Protein AF-A0A6M3KVK0-F1 (afdb_monomer_lite)

Organism: NCBI:txid1070528

Secondary structure (DSSP, 8-state):
-PPP-----TT---S--S--HHHHHHHHHHHTT--HHHHHHHHT--HHHHHHHHT-HHHHHHHHHHHHHHHHHHHHHHHHHHHHHHHHHHHHHHHHHS-GGGHHHHHHHHHHHHHHHHHTT-S--------------GGGGGS-HHHHHHHHHHHHGGGS---

Foldseek 3Di:
DDDPPPDPDPVPPDQPPDQDPVLLVVLVCVLVPHDLVVSCVVPVHDSVSSVSSVPHPNSVVSNVVVNVVVVVVVVVVLVVLVVLLVVLVVLVVVLVPDDPPCVPVSVVSNVVSVVSCVVNVVDDPDDPPPPPPPPPDPCVVVDDPVRVVVVVVVVVPPPPPDD

pLDDT: mean 78.44, std 15.81, range [36.03, 94.38]

Sequence (163 aa):
MGRPMEYKTLEHLGKLVQVRPWHRAMARMVATGARPMEIAGAFDYSNSQVTKILESPLFQAEVARIEAQADAEAVSIRSDLQQMSHRAIEILDETLDIPVSDWEDRNKKINAAFGILDRAGYSKKEQPQEHKHLHLHAEVKSMSDEELLKDVLELTNVEVENS

Structure (mmCIF, N/CA/C/O backbone):
data_AF-A0A6M3KVK0-F1
#
_entry.id   AF-A0A6M3KVK0-F1
#
loop_
_atom_site.group_PDB
_atom_site.id
_atom_site.type_symbol
_atom_site.label_atom_id
_atom_site.label_alt_id
_atom_site.label_comp_id
_atom_site.label_asym_id
_atom_site.label_entity_id
_atom_site.label_seq_id
_atom_site.pdbx_PDB_ins_code
_atom_site.Cartn_x
_atom_site.Cartn_y
_atom_site.Cartn_z
_atom_site.occupancy
_atom_site.B_iso_or_equiv
_atom_site.auth_seq_id
_atom_site.auth_comp_id
_atom_site.auth_asym_id
_atom_site.auth_atom_id
_atom_site.pdbx_PDB_model_num
ATOM 1 N N . MET A 1 1 ? -29.024 26.244 7.079 1.00 36.03 1 MET A N 1
ATOM 2 C CA . MET A 1 1 ? -29.969 25.617 8.030 1.00 36.03 1 MET A CA 1
ATOM 3 C C . MET A 1 1 ? -29.636 24.127 8.137 1.00 36.03 1 MET A C 1
ATOM 5 O O . MET A 1 1 ? -30.243 23.318 7.447 1.00 36.03 1 MET A O 1
ATOM 9 N N . GLY A 1 2 ? -28.602 23.768 8.905 1.00 45.09 2 GLY A N 1
ATOM 10 C CA . GLY A 1 2 ? -28.261 22.365 9.177 1.00 45.09 2 GLY A CA 1
ATOM 11 C C . GLY A 1 2 ? -29.151 21.837 10.298 1.00 45.09 2 GLY A C 1
ATOM 12 O O . GLY A 1 2 ? -29.364 22.546 11.278 1.00 45.09 2 GLY A O 1
ATOM 13 N N . ARG A 1 3 ? -29.720 20.637 10.143 1.00 47.22 3 ARG A N 1
ATOM 14 C CA . ARG A 1 3 ? -30.518 20.017 11.209 1.00 47.22 3 ARG A CA 1
ATOM 15 C C . ARG A 1 3 ? -29.606 19.737 12.411 1.00 47.22 3 ARG A C 1
ATOM 17 O O . ARG A 1 3 ? -28.596 19.058 12.214 1.00 47.22 3 ARG A O 1
ATOM 24 N N . PRO A 1 4 ? -29.936 20.205 13.626 1.00 43.88 4 PRO A N 1
ATOM 25 C CA . PRO A 1 4 ? -29.239 19.754 14.818 1.00 43.88 4 PRO A CA 1
ATOM 26 C C . PRO A 1 4 ? -29.516 18.255 14.977 1.00 43.88 4 PRO A C 1
ATOM 28 O O . PRO A 1 4 ? -30.669 17.825 15.010 1.00 43.88 4 PRO A O 1
ATOM 31 N N . MET A 1 5 ? -28.453 17.448 14.986 1.00 50.75 5 MET A N 1
ATOM 32 C CA . MET A 1 5 ? -28.524 16.022 15.309 1.00 50.75 5 MET A CA 1
ATOM 33 C C . MET A 1 5 ? -28.833 15.874 16.800 1.00 50.75 5 MET A C 1
ATOM 35 O O . MET A 1 5 ? -27.944 15.680 17.626 1.00 50.75 5 MET A O 1
ATOM 39 N N . GLU A 1 6 ? -30.111 15.995 17.143 1.00 50.03 6 GLU A N 1
ATOM 40 C CA . GLU A 1 6 ? -30.643 15.502 18.407 1.00 50.03 6 GLU A CA 1
ATOM 41 C C . GLU A 1 6 ? -30.446 13.969 18.459 1.00 50.03 6 GLU A C 1
ATOM 43 O O . GLU A 1 6 ? -30.401 13.305 17.423 1.00 50.03 6 GLU A O 1
ATOM 48 N N . TYR A 1 7 ? -30.278 13.414 19.666 1.00 44.97 7 TYR A N 1
ATOM 49 C CA . TYR A 1 7 ? -30.103 11.982 20.001 1.00 44.97 7 TYR A CA 1
ATOM 50 C C . TYR A 1 7 ? -28.678 11.372 20.066 1.00 44.97 7 TYR A C 1
ATOM 52 O O . TYR A 1 7 ? -28.545 10.151 19.991 1.00 44.97 7 TYR A O 1
ATOM 60 N N . LYS A 1 8 ? -27.597 12.135 20.306 1.00 50.31 8 LYS A N 1
ATOM 61 C CA . LYS A 1 8 ? -26.291 11.551 20.729 1.00 50.31 8 LYS A CA 1
ATOM 62 C C . LYS A 1 8 ? -26.161 11.422 22.262 1.00 50.31 8 LYS A C 1
ATOM 64 O O . LYS A 1 8 ? -25.152 11.808 22.844 1.00 50.31 8 LYS A O 1
ATOM 69 N N . THR A 1 9 ? -27.157 10.873 22.948 1.00 49.94 9 THR A N 1
ATOM 70 C CA . THR A 1 9 ? -27.039 10.503 24.372 1.00 49.94 9 THR A CA 1
ATOM 71 C C . THR A 1 9 ? -26.366 9.126 24.508 1.00 49.94 9 THR A C 1
ATOM 73 O O . THR A 1 9 ? -26.673 8.186 23.776 1.00 49.94 9 THR A O 1
ATOM 76 N N . LEU A 1 10 ? -25.411 8.998 25.436 1.00 51.47 10 LEU A N 1
ATOM 77 C CA . LEU A 1 10 ? -24.458 7.876 25.578 1.00 51.47 10 LEU A CA 1
ATOM 78 C C . LEU A 1 10 ? -25.071 6.490 25.876 1.00 51.47 10 LEU A C 1
ATOM 80 O O . LEU A 1 10 ? -24.365 5.488 25.746 1.00 51.47 10 LEU A O 1
ATOM 84 N N . GLU A 1 11 ? -26.349 6.430 26.247 1.00 48.91 11 GLU A N 1
ATOM 85 C CA . GLU A 1 11 ? -27.060 5.204 26.651 1.00 48.91 11 GLU A CA 1
ATOM 86 C C . GLU A 1 11 ? -27.677 4.421 25.473 1.00 48.91 11 GLU A C 1
ATOM 88 O O . GLU A 1 11 ? -28.049 3.263 25.622 1.00 48.91 11 GLU A O 1
ATOM 93 N N . HIS A 1 12 ? -27.722 5.015 24.275 1.00 52.72 12 HIS A N 1
ATOM 94 C CA . HIS A 1 12 ? -28.419 4.476 23.091 1.00 52.72 12 HIS A CA 1
ATOM 95 C C . HIS A 1 12 ? -27.474 3.799 22.095 1.00 52.72 12 HIS A C 1
ATOM 97 O O . HIS A 1 12 ? -27.915 3.198 21.114 1.00 52.72 12 HIS A O 1
ATOM 103 N N . LEU A 1 13 ? -26.162 3.896 22.323 1.00 56.75 13 LEU A N 1
ATOM 104 C CA . LEU A 1 13 ? -25.158 3.158 21.563 1.00 56.75 13 LEU A CA 1
ATOM 105 C C . LEU A 1 13 ? -25.136 1.713 22.076 1.00 56.75 13 LEU A C 1
ATOM 107 O O . LEU A 1 13 ? -24.195 1.279 22.735 1.00 56.75 13 LEU A O 1
ATOM 111 N N . GLY A 1 14 ? -26.220 0.982 21.808 1.00 57.50 14 GLY A N 1
ATOM 112 C CA . GLY A 1 14 ? -26.228 -0.472 21.900 1.00 57.50 14 GLY A CA 1
ATOM 113 C C . GLY A 1 14 ? -25.180 -1.079 20.961 1.00 57.50 14 GLY A C 1
ATOM 114 O O . GLY A 1 14 ? -24.554 -0.376 20.163 1.00 57.50 14 GLY A O 1
ATOM 115 N N . LYS A 1 15 ? -24.993 -2.403 21.036 1.00 63.66 15 LYS A N 1
ATOM 116 C CA . LYS A 1 15 ? -24.127 -3.130 20.091 1.00 63.66 15 LYS A CA 1
ATOM 117 C C . LYS A 1 15 ? -24.453 -2.695 18.658 1.00 63.66 15 LYS A C 1
ATOM 119 O O . LYS A 1 15 ? -25.625 -2.674 18.285 1.00 63.66 15 LYS A O 1
ATOM 124 N N . LEU A 1 16 ? -23.436 -2.338 17.867 1.00 64.44 16 LEU A N 1
ATOM 125 C CA . LEU A 1 16 ? -23.654 -1.950 16.472 1.00 64.44 16 LEU A CA 1
ATOM 126 C C . LEU A 1 16 ? -24.303 -3.120 15.729 1.00 64.44 16 LEU A C 1
ATOM 128 O O . LEU A 1 16 ? -23.683 -4.163 15.544 1.00 64.44 16 LEU A O 1
ATOM 132 N N . VAL A 1 17 ? -25.552 -2.932 15.308 1.00 73.56 17 VAL A N 1
ATOM 133 C CA . VAL A 1 17 ? -26.318 -3.940 14.560 1.00 73.56 17 VAL A CA 1
ATOM 134 C C . VAL A 1 17 ? -25.977 -3.890 13.067 1.00 73.56 17 VAL A C 1
ATOM 136 O O . VAL A 1 17 ? -26.023 -4.907 12.384 1.00 73.56 17 VAL A O 1
ATOM 139 N N . GLN A 1 18 ? -25.611 -2.711 12.549 1.00 81.69 18 GLN A N 1
ATOM 140 C CA . GLN A 1 18 ? -25.333 -2.504 11.128 1.00 81.69 18 GLN A CA 1
ATOM 141 C C . GLN A 1 18 ? -24.258 -1.434 10.894 1.00 81.69 18 GLN A C 1
ATOM 143 O O . GLN A 1 18 ? -24.293 -0.353 11.490 1.00 81.69 18 GLN A O 1
ATOM 148 N N . VAL A 1 19 ? -23.347 -1.700 9.950 1.00 84.69 19 VAL A N 1
ATOM 149 C CA . VAL A 1 19 ? -22.337 -0.735 9.495 1.00 84.69 19 VAL A CA 1
ATOM 150 C C . VAL A 1 19 ? -22.995 0.300 8.579 1.00 84.69 19 VAL A C 1
ATOM 152 O O . VAL A 1 19 ? -23.383 0.010 7.448 1.00 84.69 19 VAL A O 1
ATOM 155 N N . ARG A 1 20 ? -23.114 1.534 9.071 1.00 88.31 20 ARG A N 1
ATOM 156 C CA . ARG A 1 20 ? -23.562 2.701 8.281 1.00 88.31 20 ARG A CA 1
ATOM 157 C C . ARG A 1 20 ? -22.410 3.307 7.456 1.00 88.31 20 ARG A C 1
ATOM 159 O O . ARG A 1 20 ? -21.255 3.118 7.829 1.00 88.31 20 ARG A O 1
ATOM 166 N N . PRO A 1 21 ? -22.685 4.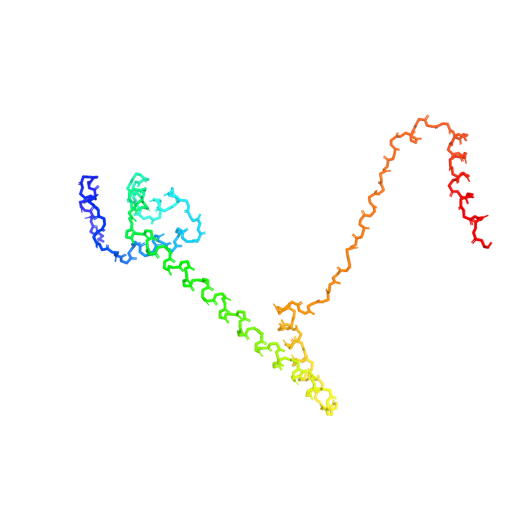102 6.402 1.00 87.75 21 PRO A N 1
ATOM 167 C CA . PRO A 1 21 ? -21.640 4.694 5.557 1.00 87.75 21 PRO A CA 1
ATOM 168 C C . PRO A 1 21 ? -20.567 5.492 6.316 1.00 87.75 21 PRO A C 1
ATOM 170 O O . PRO A 1 21 ? -19.389 5.401 5.988 1.00 87.75 21 PRO A O 1
ATOM 173 N N . TRP A 1 22 ? -20.944 6.214 7.373 1.00 86.50 22 TRP A N 1
ATOM 174 C CA . TRP A 1 22 ? -19.993 6.972 8.194 1.00 86.50 22 TRP A CA 1
ATOM 175 C C . TRP A 1 22 ? -19.075 6.075 9.039 1.00 86.50 22 TRP A C 1
ATOM 177 O O . TRP A 1 22 ? -17.907 6.401 9.210 1.00 86.50 22 TRP A O 1
ATOM 187 N N . HIS A 1 23 ? -19.544 4.901 9.478 1.00 90.56 23 HIS A N 1
ATOM 188 C CA . HIS A 1 23 ? -18.677 3.911 10.122 1.00 90.56 23 HIS A CA 1
ATOM 189 C C . HIS A 1 23 ? -17.638 3.365 9.143 1.00 90.56 23 HIS A C 1
ATOM 191 O O . HIS A 1 23 ? -16.508 3.128 9.541 1.00 90.56 23 HIS A O 1
ATOM 197 N N . ARG A 1 24 ? -17.980 3.214 7.855 1.00 91.38 24 ARG A N 1
ATOM 198 C CA . ARG A 1 24 ? -16.990 2.831 6.833 1.00 91.38 24 ARG A CA 1
ATOM 199 C C . ARG A 1 24 ? -15.925 3.908 6.657 1.00 91.38 24 ARG A C 1
ATOM 201 O O . ARG A 1 24 ? -14.756 3.584 6.499 1.00 91.38 24 ARG A O 1
ATOM 208 N N . ALA A 1 25 ? -16.313 5.183 6.704 1.00 91.69 25 ALA A N 1
ATOM 209 C CA . ALA A 1 25 ? -15.357 6.288 6.666 1.00 91.69 25 ALA A CA 1
ATOM 210 C C . ALA A 1 25 ? -14.423 6.273 7.892 1.00 91.69 25 ALA A C 1
ATOM 212 O O . ALA A 1 25 ? -13.213 6.389 7.726 1.00 91.69 25 ALA A O 1
ATOM 213 N N . MET A 1 26 ? -14.959 6.033 9.095 1.00 93.12 26 MET A N 1
ATOM 214 C CA . MET A 1 26 ? -14.144 5.832 10.302 1.00 93.12 26 MET A CA 1
ATOM 215 C C . MET A 1 26 ? -13.224 4.611 10.175 1.00 93.12 26 MET A C 1
ATOM 217 O O . MET A 1 26 ? -12.049 4.705 10.502 1.00 93.12 26 MET A O 1
ATOM 221 N N . ALA A 1 27 ? -13.730 3.483 9.670 1.00 93.56 27 ALA A N 1
ATOM 222 C CA . ALA A 1 27 ? -12.956 2.254 9.504 1.00 93.56 27 ALA A CA 1
ATOM 223 C C . ALA A 1 27 ? -11.774 2.444 8.542 1.00 93.56 27 ALA A C 1
ATOM 225 O O . ALA A 1 27 ? -10.692 1.935 8.807 1.00 93.56 27 ALA A O 1
ATOM 226 N N . ARG A 1 28 ? -11.936 3.250 7.482 1.00 92.75 28 ARG A N 1
ATOM 227 C CA . ARG A 1 28 ? -10.819 3.652 6.610 1.00 92.75 28 ARG A CA 1
ATOM 228 C C . ARG A 1 28 ? -9.764 4.456 7.362 1.00 92.75 28 ARG A C 1
ATOM 230 O O . ARG A 1 28 ? -8.587 4.170 7.211 1.00 92.75 28 ARG A O 1
ATOM 237 N N . MET A 1 29 ? -10.175 5.425 8.184 1.00 93.81 29 MET A N 1
ATOM 238 C CA . MET A 1 29 ? -9.225 6.195 8.997 1.00 93.81 29 MET A CA 1
ATOM 239 C C . MET A 1 29 ? -8.452 5.291 9.965 1.00 93.81 29 MET A C 1
ATOM 241 O O . MET A 1 29 ? -7.242 5.442 10.112 1.00 93.81 29 MET A O 1
ATOM 245 N N . VAL A 1 30 ? -9.130 4.314 10.571 1.00 94.38 30 VAL A N 1
ATOM 246 C CA . VAL A 1 30 ? -8.497 3.318 11.448 1.00 94.38 30 VAL A CA 1
ATOM 247 C C . VAL A 1 30 ? -7.504 2.452 10.677 1.00 94.38 30 VAL A C 1
ATOM 249 O O . VAL A 1 30 ? -6.369 2.326 11.121 1.00 94.38 30 VAL A O 1
ATOM 252 N N . ALA A 1 31 ? -7.885 1.932 9.507 1.00 91.81 31 ALA A N 1
ATOM 253 C CA . ALA A 1 31 ? -6.998 1.135 8.654 1.00 91.81 31 ALA A CA 1
ATOM 254 C C . ALA A 1 31 ? -5.753 1.925 8.19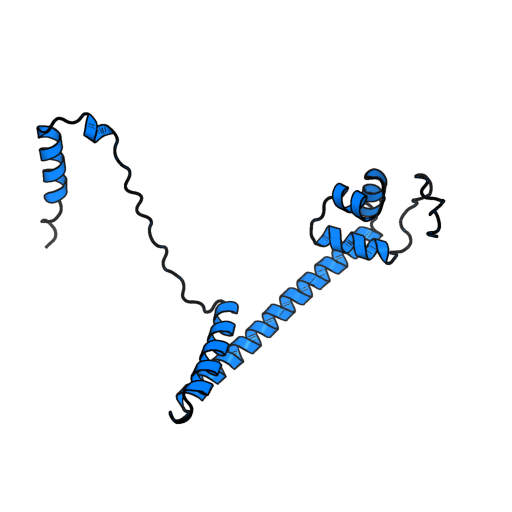6 1.00 91.81 31 ALA A C 1
ATOM 256 O O . ALA A 1 31 ? -4.686 1.354 8.007 1.00 91.81 31 ALA A O 1
ATOM 257 N N . THR A 1 32 ? -5.853 3.256 8.070 1.00 90.06 32 THR A N 1
ATOM 258 C CA . THR A 1 32 ? -4.700 4.138 7.796 1.00 90.06 32 THR A CA 1
ATOM 259 C C . THR A 1 32 ? -3.880 4.514 9.039 1.00 90.06 32 THR A C 1
ATOM 261 O O . THR A 1 32 ? -2.920 5.272 8.927 1.00 90.06 32 THR A O 1
ATOM 264 N N . GLY A 1 33 ? -4.245 4.020 10.225 1.00 92.88 33 GLY A N 1
ATOM 265 C CA . GLY A 1 33 ? -3.522 4.255 11.478 1.00 92.88 33 GLY A CA 1
ATOM 266 C C . GLY A 1 33 ? -3.939 5.503 12.265 1.00 92.88 33 GLY A C 1
ATOM 267 O O . GLY A 1 33 ? -3.197 5.931 13.151 1.00 92.88 33 GLY A O 1
ATOM 268 N N . ALA A 1 34 ? -5.102 6.100 11.979 1.00 93.44 34 ALA A N 1
ATOM 269 C CA . ALA A 1 34 ? -5.587 7.266 12.719 1.00 93.44 34 ALA A CA 1
ATOM 270 C C . ALA A 1 34 ? -5.900 6.924 14.185 1.00 93.44 34 ALA A C 1
ATOM 272 O O . ALA A 1 34 ? -6.482 5.884 14.506 1.00 93.44 34 ALA A O 1
ATOM 273 N N . ARG A 1 35 ? -5.562 7.841 15.093 1.00 93.94 35 ARG A N 1
ATOM 274 C CA . ARG A 1 35 ? -5.802 7.688 16.530 1.00 93.94 35 ARG A CA 1
ATOM 275 C C . ARG A 1 35 ? -7.270 7.972 16.871 1.00 93.94 35 ARG A C 1
ATOM 277 O O . ARG A 1 35 ? -7.886 8.848 16.261 1.00 93.94 35 ARG A O 1
ATOM 284 N N . PRO A 1 36 ? -7.832 7.351 17.927 1.00 92.00 36 PRO A N 1
ATOM 285 C CA . PRO A 1 36 ? -9.211 7.606 18.361 1.00 92.00 36 PRO A CA 1
ATOM 286 C C . PRO A 1 36 ? -9.536 9.088 18.601 1.00 92.00 36 PRO A C 1
ATOM 288 O O . PRO A 1 36 ? -10.648 9.527 18.327 1.00 92.00 36 PRO A O 1
ATOM 291 N N . MET A 1 37 ? -8.554 9.876 19.056 1.00 93.38 37 MET A N 1
ATOM 292 C CA . MET A 1 37 ? -8.694 11.322 19.258 1.00 93.38 37 MET A CA 1
ATOM 293 C C . MET A 1 37 ? -8.900 12.091 17.943 1.00 93.38 37 MET A C 1
ATOM 295 O O . MET A 1 37 ? -9.704 13.017 17.891 1.00 93.38 37 MET A O 1
ATOM 299 N N . GLU A 1 38 ? -8.210 11.689 16.878 1.00 92.50 38 GLU A N 1
ATOM 300 C CA . GLU A 1 38 ? -8.311 12.313 15.553 1.00 92.50 38 GLU A CA 1
ATOM 301 C C . GLU A 1 38 ? -9.654 11.969 14.908 1.00 92.50 38 GLU A C 1
ATOM 303 O O . GLU A 1 38 ? -10.330 12.831 14.350 1.00 92.50 38 GLU A O 1
ATOM 308 N N . ILE A 1 39 ? -10.090 10.719 15.070 1.00 93.94 39 ILE A N 1
ATOM 309 C CA . ILE A 1 39 ? -11.400 10.252 14.614 1.00 93.94 39 ILE A CA 1
ATOM 310 C C . ILE A 1 39 ? -12.520 10.979 15.376 1.00 93.94 39 ILE A C 1
ATOM 312 O O . ILE A 1 39 ? -13.499 11.416 14.776 1.00 93.94 39 ILE A O 1
ATOM 316 N N . ALA A 1 40 ? -12.378 11.152 16.692 1.00 93.44 40 ALA A N 1
ATOM 317 C CA . ALA A 1 40 ? -13.335 11.896 17.508 1.00 93.44 40 ALA A CA 1
ATOM 318 C C . ALA A 1 40 ? -13.509 13.339 17.005 1.00 93.44 40 ALA A C 1
ATOM 320 O O . ALA A 1 40 ? -14.643 13.789 16.837 1.00 93.44 40 ALA A O 1
ATOM 321 N N . GLY A 1 41 ? -12.397 14.018 16.696 1.00 92.06 41 GLY A N 1
ATOM 322 C CA . GLY A 1 41 ? -12.403 15.366 16.127 1.00 92.06 41 GLY A CA 1
ATOM 323 C C . GLY A 1 41 ? -12.978 15.440 14.710 1.00 92.06 41 GLY A C 1
ATOM 324 O O . GLY A 1 41 ? -13.665 16.399 14.385 1.00 92.06 41 GLY A O 1
ATOM 325 N N . ALA A 1 42 ? -12.754 14.424 13.873 1.00 91.88 42 ALA A N 1
ATOM 326 C CA . ALA A 1 42 ? -13.241 14.411 12.492 1.00 91.88 42 ALA A CA 1
ATOM 327 C C . ALA A 1 42 ? -14.756 14.155 12.362 1.00 91.88 42 ALA A C 1
ATOM 329 O O . ALA A 1 42 ? -15.364 14.565 11.375 1.00 91.88 42 ALA A O 1
ATOM 330 N N . PHE A 1 43 ? -15.368 13.461 13.328 1.00 90.38 43 PHE A N 1
ATOM 331 C CA . PHE A 1 43 ? -16.769 13.016 13.253 1.00 90.38 43 PHE A CA 1
ATOM 332 C C . PHE A 1 43 ? -17.679 13.597 14.355 1.00 90.38 43 PHE A C 1
ATOM 334 O O . PHE A 1 43 ? -18.815 13.134 14.528 1.00 90.38 43 PHE A O 1
ATOM 341 N N . ASP A 1 44 ? -17.197 14.589 15.108 1.00 91.56 44 ASP A N 1
ATOM 342 C CA . ASP A 1 44 ? -17.906 15.224 16.227 1.00 91.56 44 ASP A CA 1
ATOM 343 C C . ASP A 1 44 ? -18.472 14.197 17.229 1.00 91.56 44 ASP A C 1
ATOM 345 O O . ASP A 1 44 ? -19.659 14.204 17.586 1.00 91.56 44 ASP A O 1
ATOM 349 N N . TYR A 1 45 ? -17.635 13.243 17.640 1.00 89.19 45 TYR A N 1
ATOM 350 C CA . TYR A 1 45 ? -17.953 12.254 18.674 1.00 89.19 45 TYR A CA 1
ATOM 351 C C . TYR A 1 45 ? -17.049 12.442 19.885 1.00 89.19 45 TYR A C 1
ATOM 353 O O . TYR A 1 45 ? -15.922 12.914 19.773 1.00 89.19 45 TYR A O 1
ATOM 361 N N . SER A 1 46 ? -17.517 12.023 21.061 1.00 90.88 46 SER A N 1
ATOM 362 C CA . SER A 1 46 ? -16.619 11.924 22.207 1.00 90.88 46 SER A CA 1
ATOM 363 C C . SER A 1 46 ? -15.656 10.751 22.025 1.00 90.88 46 SER A C 1
ATOM 365 O O . SER A 1 46 ? -15.996 9.733 21.417 1.00 90.88 46 SER A O 1
ATOM 367 N N . ASN A 1 47 ? -14.463 10.858 22.607 1.00 89.88 47 ASN A N 1
ATOM 368 C CA . ASN A 1 47 ? -13.471 9.782 22.558 1.00 89.88 47 ASN A CA 1
ATOM 369 C C . ASN A 1 47 ? -14.056 8.460 23.103 1.00 89.88 47 ASN A C 1
ATOM 371 O O . ASN A 1 47 ? -13.913 7.407 22.495 1.00 89.88 47 ASN A O 1
ATOM 375 N N . SER A 1 48 ? -14.860 8.535 24.168 1.00 88.94 48 SER A N 1
ATOM 376 C CA . SER A 1 48 ? -15.575 7.388 24.741 1.00 88.94 48 SER A CA 1
ATOM 377 C C . SER A 1 48 ? -16.547 6.724 23.755 1.00 88.94 48 SER A C 1
ATOM 379 O O . SER A 1 48 ? -16.697 5.506 23.764 1.00 88.94 48 SER A O 1
ATOM 381 N N . GLN A 1 49 ? -17.233 7.510 22.916 1.00 87.12 49 GLN A N 1
ATOM 382 C CA . GLN A 1 49 ? -18.131 6.984 21.881 1.00 87.12 49 GLN A CA 1
ATOM 383 C C . GLN A 1 49 ? -17.345 6.297 20.768 1.00 87.12 49 GLN A C 1
ATOM 385 O O . GLN A 1 49 ? -17.742 5.221 20.327 1.00 87.12 49 GLN A O 1
ATOM 390 N N . VAL A 1 50 ? -16.225 6.891 20.347 1.00 91.44 50 VAL A N 1
ATOM 391 C CA . VAL A 1 50 ? -15.335 6.292 19.349 1.00 91.44 50 VAL A CA 1
ATOM 392 C C . VAL A 1 50 ? -14.790 4.963 19.862 1.00 91.44 50 VAL A C 1
ATOM 394 O O . VAL A 1 50 ? -14.929 3.967 19.164 1.00 91.44 50 VAL A O 1
ATOM 397 N N . THR A 1 51 ? -14.286 4.893 21.097 1.00 91.44 51 THR A N 1
ATOM 398 C CA . THR A 1 51 ? -13.802 3.633 21.685 1.00 91.44 51 THR A CA 1
ATOM 399 C C . THR A 1 51 ? -14.872 2.541 21.674 1.00 91.44 51 THR A C 1
ATOM 401 O O . THR A 1 51 ? -14.608 1.446 21.191 1.00 91.44 51 THR A O 1
ATOM 404 N N . LYS A 1 52 ? -16.113 2.851 22.079 1.00 90.38 52 LYS A N 1
ATOM 405 C CA . LYS A 1 52 ? -17.230 1.886 22.015 1.00 90.38 52 LYS A CA 1
ATOM 406 C C . LYS A 1 52 ? -17.518 1.391 20.592 1.00 90.38 52 LYS A C 1
ATOM 408 O O . LYS A 1 52 ? -17.914 0.244 20.406 1.00 90.38 52 LYS A O 1
ATOM 413 N N . ILE A 1 53 ? -17.359 2.255 19.588 1.00 89.94 53 ILE A N 1
ATOM 414 C CA . ILE A 1 53 ? -17.518 1.890 18.173 1.00 89.94 53 ILE A CA 1
ATOM 415 C C . ILE A 1 53 ? -16.369 0.975 17.728 1.00 89.94 53 ILE A C 1
ATOM 417 O O . ILE A 1 53 ? -16.635 -0.041 17.092 1.00 89.94 53 ILE A O 1
ATOM 421 N N . LEU A 1 54 ? -15.125 1.301 18.092 1.00 90.69 54 LEU A N 1
ATOM 422 C CA . LEU A 1 54 ? -13.926 0.523 17.753 1.00 90.69 54 LEU A CA 1
ATOM 423 C C . LEU A 1 54 ? -13.914 -0.870 18.403 1.00 90.69 54 LEU A C 1
ATOM 425 O O . LEU A 1 54 ? -13.452 -1.834 17.797 1.00 90.69 54 LEU A O 1
ATOM 429 N N . GLU A 1 55 ? -14.444 -0.989 19.619 1.00 91.00 55 GLU A N 1
ATOM 430 C CA . GLU A 1 55 ? -14.585 -2.259 20.345 1.00 91.00 55 GLU A CA 1
ATOM 431 C C . GLU A 1 55 ? -15.700 -3.155 19.784 1.00 91.00 55 GLU A C 1
ATOM 433 O O . GLU A 1 55 ? -15.821 -4.321 20.159 1.00 91.00 55 GLU A O 1
ATOM 438 N N . SER A 1 56 ? -16.539 -2.635 18.885 1.00 91.00 56 SER A N 1
ATOM 439 C CA . SER A 1 56 ? -17.634 -3.409 18.315 1.00 91.00 56 SER A CA 1
ATOM 440 C C . SER A 1 56 ? -17.119 -4.483 17.345 1.00 91.00 56 SER A C 1
ATOM 442 O O . SER A 1 56 ? -16.462 -4.137 16.358 1.00 91.00 56 SER A O 1
ATOM 444 N N . PRO A 1 57 ? -17.511 -5.765 17.507 1.00 91.31 57 PRO A N 1
ATOM 445 C CA . PRO A 1 57 ? -17.089 -6.843 16.608 1.00 91.31 57 PRO A CA 1
ATOM 446 C C . PRO A 1 57 ? -17.447 -6.588 15.140 1.00 91.31 57 PRO A C 1
ATOM 448 O O . PRO A 1 57 ? -16.686 -6.915 14.236 1.00 91.31 57 PRO A O 1
ATOM 451 N N . LEU A 1 58 ? -18.601 -5.959 14.893 1.00 90.38 58 LEU A N 1
ATOM 452 C CA . LEU A 1 58 ? -19.055 -5.630 13.542 1.00 90.38 58 LEU A CA 1
ATOM 453 C C . LEU A 1 58 ? -18.149 -4.580 12.878 1.00 90.38 58 LEU A C 1
ATOM 455 O O . LEU A 1 58 ? -17.924 -4.619 11.673 1.00 90.38 58 LEU A O 1
ATOM 459 N N . PHE A 1 59 ? -17.646 -3.629 13.668 1.00 93.25 59 PHE A N 1
ATOM 460 C CA . PHE A 1 59 ? -16.744 -2.595 13.176 1.00 93.25 59 PHE A CA 1
ATOM 461 C C . PHE A 1 59 ? -15.353 -3.172 12.913 1.00 93.25 59 PHE A C 1
ATOM 463 O O . PHE A 1 59 ? -14.782 -2.912 11.859 1.00 93.25 59 PHE A O 1
ATOM 470 N N . GLN A 1 60 ? -14.849 -4.015 13.817 1.00 93.56 60 GLN A N 1
ATOM 471 C CA . GLN A 1 60 ? -13.584 -4.729 13.628 1.00 93.56 60 GLN A CA 1
ATOM 472 C C . GLN A 1 60 ? -13.605 -5.606 12.371 1.00 93.56 60 GLN A C 1
ATOM 474 O O . GLN A 1 60 ? -12.646 -5.594 11.607 1.00 93.56 60 GLN A O 1
ATOM 479 N N . ALA A 1 61 ? -14.718 -6.297 12.104 1.00 91.94 61 ALA A N 1
ATOM 480 C CA . ALA A 1 61 ? -14.886 -7.065 10.873 1.00 91.94 61 ALA A CA 1
ATOM 481 C C . ALA A 1 61 ? -14.818 -6.184 9.611 1.00 91.94 61 ALA A C 1
ATOM 483 O O . ALA A 1 61 ? -14.251 -6.598 8.604 1.00 91.94 61 ALA A O 1
ATOM 484 N N . GLU A 1 62 ? -15.363 -4.964 9.655 1.00 92.25 62 GLU A N 1
ATOM 485 C CA . GLU A 1 62 ? -15.276 -4.027 8.528 1.00 92.25 62 GLU A CA 1
ATOM 486 C C . GLU A 1 62 ? -13.859 -3.466 8.346 1.00 92.25 62 GLU A C 1
ATOM 488 O O . GLU A 1 62 ? -13.415 -3.334 7.208 1.00 92.25 62 GLU A O 1
ATOM 493 N N . VAL A 1 63 ? -13.140 -3.166 9.435 1.00 94.19 63 VAL A N 1
ATOM 494 C CA . VAL A 1 63 ? -11.725 -2.758 9.374 1.00 94.19 63 VAL A CA 1
ATOM 495 C C . VAL A 1 63 ? -10.890 -3.871 8.743 1.00 94.19 63 VAL A C 1
ATOM 497 O O . VAL A 1 63 ? -10.238 -3.626 7.733 1.00 94.19 63 VAL A O 1
ATOM 500 N N . ALA A 1 64 ? -11.018 -5.106 9.236 1.00 92.50 64 ALA A N 1
ATOM 501 C CA . ALA A 1 64 ? -10.315 -6.264 8.687 1.00 92.50 64 ALA A CA 1
ATOM 502 C C . ALA A 1 64 ? -10.654 -6.506 7.206 1.00 92.50 64 ALA A C 1
ATOM 504 O O . ALA A 1 64 ? -9.788 -6.862 6.411 1.00 92.50 64 ALA A O 1
ATOM 505 N N . ARG A 1 65 ? -11.910 -6.277 6.797 1.00 93.00 65 ARG A N 1
ATOM 506 C CA . ARG A 1 65 ? -12.318 -6.359 5.386 1.00 93.00 65 ARG A CA 1
ATOM 507 C C . ARG A 1 65 ? -11.615 -5.305 4.524 1.00 93.00 65 ARG A C 1
ATOM 509 O O . ARG A 1 65 ? -11.262 -5.602 3.386 1.00 93.00 65 ARG A O 1
ATOM 516 N N . ILE A 1 66 ? -11.459 -4.080 5.028 1.00 91.38 66 ILE A N 1
ATOM 517 C CA . ILE A 1 66 ? -10.767 -2.992 4.320 1.00 91.38 66 ILE A CA 1
ATOM 518 C C . ILE A 1 66 ? -9.270 -3.285 4.222 1.00 91.38 66 ILE A C 1
ATOM 520 O O . ILE A 1 66 ? -8.706 -3.125 3.145 1.00 91.38 66 ILE A O 1
ATOM 524 N N . GLU A 1 67 ? -8.649 -3.748 5.304 1.00 91.19 67 GLU A N 1
ATOM 525 C CA . GLU A 1 67 ? -7.238 -4.149 5.321 1.00 91.19 67 GLU A CA 1
ATOM 526 C C . GLU A 1 67 ? -6.981 -5.289 4.328 1.00 91.19 67 GLU A C 1
ATOM 528 O O . GLU A 1 67 ? -6.125 -5.164 3.458 1.00 91.19 67 GLU A O 1
ATOM 533 N N . ALA A 1 68 ? -7.810 -6.337 4.348 1.00 88.00 68 ALA A N 1
ATOM 534 C CA . ALA A 1 68 ? -7.706 -7.444 3.399 1.00 88.00 68 ALA A CA 1
ATOM 535 C C . ALA A 1 68 ? -7.887 -6.999 1.937 1.00 88.00 68 ALA A C 1
ATOM 537 O O . ALA A 1 68 ? -7.252 -7.545 1.035 1.00 88.00 68 ALA A O 1
ATOM 538 N N . GLN A 1 69 ? -8.753 -6.012 1.684 1.00 88.62 69 GLN A N 1
ATOM 539 C CA . GLN A 1 69 ? -8.911 -5.438 0.351 1.00 88.62 69 GLN A CA 1
ATOM 540 C C . GLN A 1 69 ? -7.660 -4.654 -0.072 1.00 88.62 69 GLN A C 1
ATOM 542 O O . GLN A 1 69 ? -7.212 -4.810 -1.204 1.00 88.62 69 GLN A O 1
ATOM 547 N N . ALA A 1 70 ? -7.082 -3.853 0.825 1.00 83.31 70 ALA A N 1
ATOM 548 C CA . ALA A 1 70 ? -5.853 -3.112 0.551 1.00 83.31 70 ALA A CA 1
ATOM 549 C C . ALA A 1 70 ? -4.671 -4.055 0.268 1.00 83.31 70 ALA A C 1
ATOM 551 O O . ALA A 1 70 ? -3.923 -3.835 -0.684 1.00 83.31 70 ALA A O 1
ATOM 552 N N . ASP A 1 71 ? -4.548 -5.145 1.027 1.00 79.38 71 ASP A N 1
ATOM 553 C CA . ASP A 1 71 ? -3.538 -6.178 0.790 1.00 79.38 71 ASP A CA 1
ATOM 554 C C . ASP A 1 71 ? -3.736 -6.866 -0.567 1.00 79.38 71 ASP A C 1
ATOM 556 O O . ASP A 1 71 ? -2.778 -7.062 -1.318 1.00 79.38 71 ASP A O 1
ATOM 560 N N . ALA A 1 72 ? -4.981 -7.196 -0.926 1.00 79.81 72 ALA A N 1
ATOM 561 C CA . ALA A 1 72 ? -5.295 -7.779 -2.228 1.00 79.81 72 ALA A CA 1
ATOM 562 C C . ALA A 1 72 ? -4.953 -6.825 -3.387 1.00 79.81 72 ALA A C 1
ATOM 564 O O . ALA A 1 72 ? -4.386 -7.253 -4.394 1.00 79.81 72 ALA A O 1
ATOM 565 N N . GLU A 1 73 ? -5.245 -5.531 -3.237 1.00 81.38 73 GLU A N 1
ATOM 566 C CA . GLU A 1 73 ? -4.878 -4.494 -4.207 1.00 81.38 73 GLU A CA 1
ATOM 567 C C . GLU A 1 73 ? -3.351 -4.359 -4.328 1.00 81.38 73 GLU A C 1
ATOM 569 O O . GLU A 1 73 ? -2.826 -4.313 -5.440 1.00 81.38 73 GLU A O 1
ATOM 574 N N . ALA A 1 74 ? -2.614 -4.394 -3.214 1.00 76.25 74 ALA A N 1
ATOM 575 C CA . ALA A 1 74 ? -1.152 -4.368 -3.224 1.00 76.25 74 ALA A CA 1
ATOM 576 C C . ALA A 1 74 ? -0.548 -5.588 -3.945 1.00 76.25 74 ALA A C 1
ATOM 578 O O . ALA A 1 74 ? 0.398 -5.453 -4.729 1.00 76.25 74 ALA A O 1
ATOM 579 N N . VAL A 1 75 ? -1.113 -6.780 -3.726 1.00 79.12 75 VAL A N 1
ATOM 580 C CA . VAL A 1 75 ? -0.718 -8.005 -4.438 1.00 79.12 75 VAL A CA 1
ATOM 581 C C . VAL A 1 75 ? -1.012 -7.889 -5.937 1.00 79.12 75 VAL A C 1
ATOM 583 O O . VAL A 1 75 ? -0.158 -8.257 -6.746 1.00 79.12 75 VAL A O 1
ATOM 586 N N . SER A 1 76 ? -2.166 -7.330 -6.318 1.00 82.81 76 SER A N 1
ATOM 587 C CA . SER A 1 76 ? -2.513 -7.082 -7.724 1.00 82.81 76 SER A CA 1
ATOM 588 C C . SER A 1 76 ? -1.513 -6.141 -8.390 1.00 82.81 76 SER A C 1
ATOM 590 O O . SER A 1 76 ? -0.958 -6.483 -9.429 1.00 82.81 76 SER A O 1
ATOM 592 N N . ILE A 1 77 ? -1.200 -5.007 -7.754 1.00 81.06 77 ILE A N 1
ATOM 593 C CA . ILE A 1 77 ? -0.229 -4.033 -8.275 1.00 81.06 77 ILE A CA 1
ATOM 594 C C . ILE A 1 77 ? 1.132 -4.694 -8.494 1.00 81.06 77 ILE A C 1
ATOM 596 O O . ILE A 1 77 ? 1.785 -4.446 -9.505 1.00 81.06 77 ILE A O 1
ATOM 600 N N . ARG A 1 78 ? 1.567 -5.567 -7.578 1.00 81.38 78 ARG A N 1
ATOM 601 C CA . ARG A 1 78 ? 2.827 -6.303 -7.735 1.00 81.38 78 ARG A CA 1
ATOM 602 C C . ARG A 1 78 ? 2.807 -7.223 -8.957 1.00 81.38 78 ARG A C 1
ATOM 604 O O . ARG A 1 78 ? 3.797 -7.266 -9.684 1.00 81.38 78 ARG A O 1
ATOM 611 N N . SER A 1 79 ? 1.708 -7.944 -9.175 1.00 86.25 79 SER A N 1
ATOM 612 C CA . SER A 1 79 ? 1.526 -8.795 -10.358 1.00 86.25 79 SER A CA 1
ATOM 613 C C . SER A 1 79 ? 1.539 -7.969 -11.648 1.00 86.25 79 SER A C 1
ATOM 615 O O . SER A 1 79 ? 2.259 -8.303 -12.588 1.00 86.25 79 SER A O 1
ATOM 617 N N . ASP A 1 80 ? 0.803 -6.860 -11.680 1.00 86.75 80 ASP A N 1
ATOM 618 C CA . ASP A 1 80 ? 0.742 -5.968 -12.842 1.00 86.75 80 ASP A CA 1
ATOM 619 C C . ASP A 1 80 ? 2.122 -5.391 -13.163 1.00 86.75 80 ASP A C 1
ATOM 621 O O . ASP A 1 80 ? 2.556 -5.363 -14.314 1.00 86.75 80 ASP A O 1
ATOM 625 N N . LEU A 1 81 ? 2.868 -5.006 -12.129 1.00 88.94 81 LEU A N 1
ATOM 626 C CA . LEU A 1 81 ? 4.214 -4.474 -12.265 1.00 88.94 81 LEU A CA 1
ATOM 627 C C . LEU A 1 81 ? 5.191 -5.527 -12.811 1.00 88.94 81 LEU A C 1
ATOM 629 O O . LEU A 1 81 ? 6.029 -5.205 -13.654 1.00 88.94 81 LEU A O 1
ATOM 633 N N . GLN A 1 82 ? 5.051 -6.795 -12.411 1.00 89.25 82 GLN A N 1
ATOM 634 C CA . GLN A 1 82 ? 5.813 -7.894 -13.011 1.00 89.25 82 GLN A CA 1
ATOM 635 C C . GLN A 1 82 ? 5.487 -8.060 -14.500 1.00 89.25 82 GLN A C 1
ATOM 637 O O . GLN A 1 82 ? 6.405 -8.136 -15.316 1.00 89.25 82 GLN A O 1
ATOM 642 N N . GLN A 1 83 ? 4.212 -8.036 -14.887 1.00 91.44 83 GLN A N 1
ATOM 643 C CA . GLN A 1 83 ? 3.827 -8.111 -16.301 1.00 91.44 83 GLN A CA 1
ATOM 644 C C . GLN A 1 83 ? 4.381 -6.927 -17.107 1.00 91.44 83 GLN A C 1
ATOM 646 O O . GLN A 1 83 ? 4.948 -7.114 -18.185 1.00 91.44 83 GLN A O 1
ATOM 651 N N . MET A 1 84 ? 4.303 -5.713 -16.557 1.00 90.12 84 MET A N 1
ATOM 652 C CA . MET A 1 84 ? 4.894 -4.520 -17.164 1.00 90.12 84 MET A CA 1
ATOM 653 C C . MET A 1 84 ? 6.416 -4.627 -17.292 1.00 90.12 84 MET A C 1
ATOM 655 O O . MET A 1 84 ? 6.963 -4.169 -18.292 1.00 90.12 84 MET A O 1
ATOM 659 N N . SER A 1 85 ? 7.108 -5.245 -16.328 1.00 91.19 85 SER A N 1
ATOM 660 C CA . SER A 1 85 ? 8.557 -5.465 -16.414 1.00 91.19 85 SER A CA 1
ATOM 661 C C . SER A 1 85 ? 8.938 -6.408 -17.556 1.00 91.19 85 SER A C 1
ATOM 663 O O . SER A 1 85 ? 9.885 -6.115 -18.283 1.00 91.19 85 SER A O 1
ATOM 665 N N . HIS A 1 86 ? 8.161 -7.471 -17.796 1.00 92.88 86 HIS A N 1
ATOM 666 C CA . HIS A 1 86 ? 8.368 -8.345 -18.953 1.00 92.88 86 HIS A CA 1
ATOM 667 C C . HIS A 1 86 ? 8.199 -7.575 -20.263 1.00 92.88 86 HIS A C 1
ATOM 669 O O . HIS A 1 86 ? 9.079 -7.625 -21.120 1.00 92.88 86 HIS A O 1
ATOM 675 N N . ARG A 1 87 ? 7.137 -6.769 -20.375 1.00 91.25 87 ARG A N 1
ATOM 676 C CA . ARG A 1 87 ? 6.924 -5.930 -21.560 1.00 91.25 87 ARG A CA 1
ATOM 677 C C . ARG A 1 87 ? 8.015 -4.871 -21.739 1.00 91.25 87 ARG A C 1
ATOM 679 O O . ARG A 1 87 ? 8.391 -4.564 -22.863 1.00 91.25 87 ARG A O 1
ATOM 686 N N . ALA A 1 88 ? 8.539 -4.311 -20.650 1.00 91.19 88 ALA A N 1
ATOM 687 C CA . ALA A 1 88 ? 9.644 -3.357 -20.699 1.00 91.19 88 ALA A CA 1
ATOM 688 C C . ALA A 1 88 ? 10.928 -3.998 -21.251 1.00 91.19 88 ALA A C 1
ATOM 690 O O . ALA A 1 88 ? 11.623 -3.359 -22.037 1.00 91.19 88 ALA A O 1
ATOM 691 N N . ILE A 1 89 ? 11.217 -5.255 -20.894 1.00 91.94 89 ILE A N 1
ATOM 692 C CA . ILE A 1 89 ? 12.350 -6.012 -21.450 1.00 91.94 89 ILE A CA 1
ATOM 693 C C . ILE A 1 89 ? 12.159 -6.245 -22.951 1.00 91.94 89 ILE A C 1
ATOM 695 O O . ILE A 1 89 ? 13.086 -5.992 -23.712 1.00 91.94 89 ILE A O 1
ATOM 699 N N . GLU A 1 90 ? 10.963 -6.652 -23.383 1.00 92.62 90 GLU A N 1
ATOM 700 C CA . GLU A 1 90 ? 10.647 -6.823 -24.810 1.00 92.62 90 GLU A CA 1
ATOM 701 C C . GLU A 1 90 ? 10.840 -5.520 -25.594 1.00 92.62 90 GLU A C 1
ATOM 703 O O . GLU A 1 90 ? 11.445 -5.529 -26.656 1.00 92.62 90 GLU A O 1
ATOM 708 N N . ILE A 1 91 ? 10.392 -4.381 -25.054 1.00 89.38 91 ILE A N 1
ATOM 709 C CA . ILE A 1 91 ? 10.602 -3.070 -25.686 1.00 89.38 91 ILE A CA 1
ATOM 710 C C . ILE A 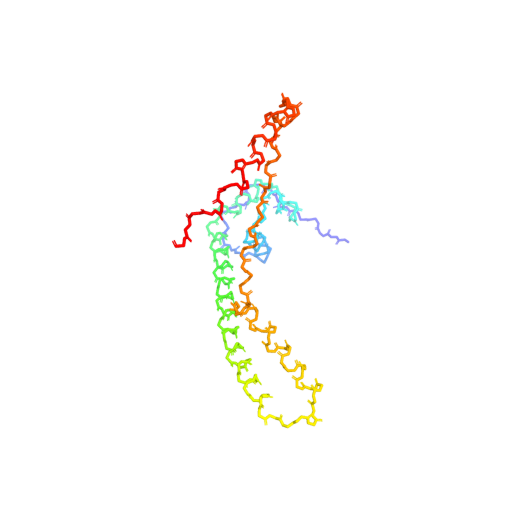1 91 ? 12.096 -2.758 -25.808 1.00 89.38 91 ILE A C 1
ATOM 712 O O . ILE A 1 91 ? 12.524 -2.232 -26.833 1.00 89.38 91 ILE A O 1
ATOM 716 N N . LEU A 1 92 ? 12.897 -3.056 -24.780 1.00 90.06 92 LEU A N 1
ATOM 717 C CA . LEU A 1 92 ? 14.344 -2.855 -24.854 1.00 90.06 92 LEU A CA 1
ATOM 718 C C . LEU A 1 92 ? 14.959 -3.723 -25.957 1.00 90.06 92 LEU A C 1
ATOM 720 O O . LEU A 1 92 ? 15.720 -3.185 -26.756 1.00 90.06 92 LEU A O 1
ATOM 724 N N . ASP A 1 93 ? 14.579 -4.997 -26.047 1.00 90.81 93 ASP A N 1
ATOM 725 C CA . ASP A 1 93 ? 15.039 -5.932 -27.082 1.00 90.81 93 ASP A CA 1
ATOM 726 C C . ASP A 1 93 ? 14.637 -5.465 -28.492 1.00 90.81 93 ASP A C 1
ATOM 728 O O . ASP A 1 93 ? 15.496 -5.232 -29.340 1.00 90.81 93 ASP A O 1
ATOM 732 N N . GLU A 1 94 ? 13.351 -5.154 -28.700 1.00 88.00 94 GLU A N 1
ATOM 733 C CA . GLU A 1 94 ? 12.821 -4.593 -29.950 1.00 88.00 94 GLU A CA 1
ATOM 734 C C . GLU A 1 94 ? 13.584 -3.318 -30.355 1.00 88.00 94 GLU A C 1
ATOM 736 O O . GLU A 1 94 ? 13.906 -3.116 -31.525 1.00 88.00 94 GLU A O 1
ATOM 741 N N . THR A 1 95 ? 13.922 -2.443 -29.399 1.00 86.31 95 THR A N 1
ATOM 742 C CA . THR A 1 95 ? 14.666 -1.209 -29.696 1.00 86.31 95 THR A CA 1
ATOM 743 C C . THR A 1 95 ? 16.137 -1.421 -30.047 1.00 86.31 95 THR A C 1
ATOM 745 O O . THR A 1 95 ? 16.753 -0.476 -30.548 1.00 86.31 95 THR A O 1
ATOM 748 N N . LEU A 1 96 ? 16.732 -2.593 -29.804 1.00 82.88 96 LEU A N 1
ATOM 749 C CA . LEU A 1 96 ? 18.099 -2.899 -30.246 1.00 82.88 96 LEU A CA 1
ATOM 750 C C . LEU A 1 96 ? 18.167 -3.137 -31.759 1.00 82.88 96 LEU A C 1
ATOM 752 O O . LEU A 1 96 ? 19.148 -2.722 -32.378 1.00 82.88 96 LEU A O 1
ATOM 75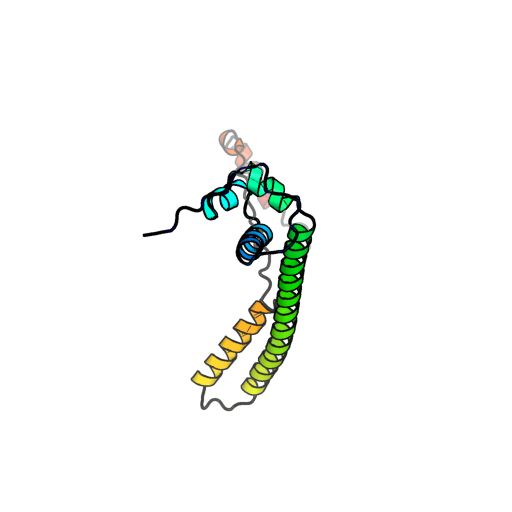6 N N . ASP A 1 97 ? 17.106 -3.696 -32.344 1.00 83.62 97 ASP A N 1
ATOM 757 C CA . ASP A 1 97 ? 17.041 -4.084 -33.758 1.00 83.62 97 ASP A CA 1
ATOM 758 C C . ASP A 1 97 ? 16.524 -2.974 -34.696 1.00 83.62 97 ASP A C 1
ATOM 760 O O . ASP A 1 97 ? 16.625 -3.082 -35.922 1.00 83.62 97 ASP A O 1
ATOM 764 N N . ILE A 1 98 ? 15.980 -1.877 -34.152 1.00 76.31 98 ILE A N 1
ATOM 765 C CA . ILE A 1 98 ? 15.418 -0.776 -34.952 1.00 76.31 98 ILE A CA 1
ATOM 766 C C . ILE A 1 98 ? 16.538 0.119 -35.531 1.00 76.31 98 ILE A C 1
ATOM 768 O O . ILE A 1 98 ? 17.398 0.603 -34.784 1.00 76.31 98 ILE A O 1
ATOM 772 N N . PRO A 1 99 ? 16.519 0.418 -36.850 1.00 73.06 99 PRO A N 1
ATOM 773 C CA . PRO A 1 99 ? 17.493 1.306 -37.478 1.00 73.06 99 PRO A CA 1
ATOM 774 C C . PRO A 1 99 ? 17.471 2.733 -36.903 1.00 73.06 99 PRO A C 1
ATOM 776 O O . PRO A 1 99 ? 16.442 3.261 -36.494 1.00 73.06 99 PRO A O 1
ATOM 779 N N . VAL A 1 100 ? 18.638 3.386 -36.922 1.00 70.25 100 VAL A N 1
ATOM 780 C CA . VAL A 1 100 ? 18.973 4.654 -36.229 1.00 70.25 100 VAL A CA 1
ATOM 781 C C . VAL A 1 100 ? 18.164 5.881 -36.706 1.00 70.25 100 VAL A C 1
ATOM 783 O O . VAL A 1 100 ? 18.342 6.980 -36.190 1.00 70.25 100 VAL A O 1
ATOM 786 N N . SER A 1 101 ? 17.253 5.727 -37.669 1.00 72.62 101 SER A N 1
ATOM 787 C CA . SER A 1 101 ? 16.502 6.832 -38.278 1.00 72.62 101 SER A CA 1
ATOM 788 C C . SER A 1 101 ? 15.560 7.570 -37.321 1.00 72.62 101 SER A C 1
ATOM 790 O O . SER A 1 101 ? 15.174 8.689 -37.639 1.00 72.62 101 SER A O 1
ATOM 792 N N . ASP A 1 102 ? 15.214 6.983 -36.168 1.00 74.81 102 ASP A N 1
ATOM 793 C CA . ASP A 1 102 ? 14.272 7.571 -35.202 1.00 74.81 102 ASP A CA 1
ATOM 794 C C . ASP A 1 102 ? 14.800 7.520 -33.752 1.00 74.81 102 ASP A C 1
ATOM 796 O O . ASP A 1 102 ? 14.272 6.855 -32.855 1.00 74.81 102 ASP A O 1
ATOM 800 N N . TRP A 1 103 ? 15.936 8.187 -33.527 1.00 80.94 103 TRP A N 1
ATOM 801 C CA . TRP A 1 103 ? 16.652 8.164 -32.245 1.00 80.94 103 TRP A CA 1
ATOM 802 C C . TRP A 1 103 ? 15.855 8.772 -31.081 1.00 80.94 103 TRP A C 1
ATOM 804 O O . TRP A 1 103 ? 15.979 8.327 -29.938 1.00 80.94 103 TRP A O 1
ATOM 814 N N . GLU A 1 104 ? 15.031 9.788 -31.348 1.00 85.06 104 GLU A N 1
ATOM 815 C CA . GLU A 1 104 ? 14.282 10.489 -30.303 1.00 85.06 104 GLU A CA 1
ATOM 816 C C . GLU A 1 104 ? 13.150 9.622 -29.734 1.00 85.06 104 GLU A C 1
ATOM 818 O O . GLU A 1 104 ? 13.004 9.525 -28.511 1.00 85.06 104 GLU A O 1
ATOM 823 N N . ASP A 1 105 ? 12.384 8.950 -30.598 1.00 83.94 105 ASP A N 1
ATOM 824 C CA . ASP A 1 105 ? 11.328 8.023 -30.179 1.00 83.94 105 ASP A CA 1
ATOM 825 C C . ASP A 1 105 ? 11.911 6.798 -29.458 1.00 83.94 105 ASP A C 1
ATOM 827 O O . ASP A 1 105 ? 11.426 6.387 -28.398 1.00 83.94 105 ASP A O 1
ATOM 831 N N . ARG A 1 106 ? 13.041 6.282 -29.959 1.00 85.19 106 ARG A N 1
ATOM 832 C CA . ARG A 1 106 ? 13.794 5.202 -29.311 1.00 85.19 106 ARG A CA 1
ATOM 833 C C . ARG A 1 106 ? 14.205 5.570 -27.886 1.00 85.19 106 ARG A C 1
ATOM 835 O O . ARG A 1 106 ? 13.970 4.796 -26.960 1.00 85.19 106 ARG A O 1
ATOM 842 N N . ASN A 1 107 ? 14.781 6.755 -27.687 1.00 89.00 107 ASN A N 1
ATOM 843 C CA . ASN A 1 107 ? 15.236 7.181 -26.366 1.00 89.00 107 ASN A CA 1
ATOM 844 C C . ASN A 1 107 ? 14.065 7.337 -25.378 1.00 89.00 107 ASN A C 1
ATOM 846 O O . ASN A 1 107 ? 14.181 6.965 -24.212 1.00 89.00 107 ASN A O 1
ATOM 850 N N . LYS A 1 108 ? 12.903 7.825 -25.838 1.00 89.12 108 LYS A N 1
ATOM 851 C CA . LYS A 1 108 ? 11.683 7.909 -25.012 1.00 89.12 108 LYS A CA 1
ATOM 852 C C . LYS A 1 108 ? 11.208 6.525 -24.559 1.00 89.12 108 LYS A C 1
ATOM 854 O O . LYS A 1 108 ? 10.919 6.349 -23.376 1.00 89.12 108 LYS A O 1
ATOM 859 N N . LYS A 1 109 ? 11.180 5.543 -25.467 1.00 88.06 109 LYS A N 1
ATOM 860 C CA . LYS A 1 109 ? 10.805 4.150 -25.164 1.00 88.06 109 LYS A CA 1
ATOM 861 C C . LYS A 1 109 ? 11.764 3.495 -24.171 1.00 88.06 109 LYS A C 1
ATOM 863 O O . LYS A 1 109 ? 11.310 2.908 -23.193 1.00 88.06 109 LYS A O 1
ATOM 868 N N . ILE A 1 110 ? 13.070 3.666 -24.375 1.00 91.31 110 ILE A N 1
ATOM 869 C CA . ILE A 1 110 ? 14.112 3.143 -23.482 1.00 91.31 110 ILE A CA 1
ATOM 870 C C . ILE A 1 110 ? 13.988 3.752 -22.078 1.00 91.31 110 ILE A C 1
ATOM 872 O O . ILE A 1 110 ? 13.976 3.022 -21.088 1.00 91.31 110 ILE A O 1
ATOM 876 N N . ASN A 1 111 ? 13.822 5.073 -21.974 1.00 92.06 111 ASN A N 1
ATOM 877 C CA . ASN A 1 111 ? 13.664 5.748 -20.682 1.00 92.06 111 ASN A CA 1
ATOM 878 C C . ASN A 1 111 ? 12.397 5.296 -19.941 1.00 92.06 111 ASN A C 1
ATOM 880 O O . ASN A 1 111 ? 12.428 5.087 -18.728 1.00 92.06 111 ASN A O 1
ATOM 884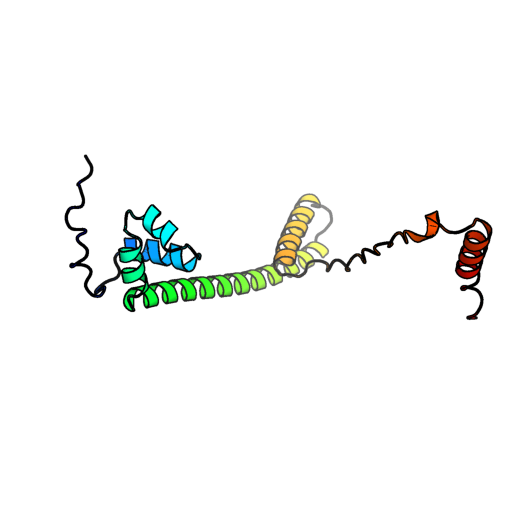 N N . ALA A 1 112 ? 11.286 5.115 -20.661 1.00 90.50 112 ALA A N 1
ATOM 885 C CA . ALA A 1 112 ? 10.057 4.586 -20.078 1.00 90.50 112 ALA A CA 1
ATOM 886 C C . ALA A 1 112 ? 10.243 3.143 -19.575 1.00 90.50 112 ALA A C 1
ATOM 888 O O . ALA A 1 112 ? 9.826 2.831 -18.459 1.00 90.50 112 ALA A O 1
ATOM 889 N N . ALA A 1 113 ? 10.912 2.290 -20.359 1.00 91.50 113 ALA A N 1
ATOM 890 C CA . ALA A 1 113 ? 11.204 0.908 -19.989 1.00 91.50 113 ALA A CA 1
ATOM 891 C C . ALA A 1 113 ? 12.096 0.823 -18.739 1.00 91.50 113 ALA A C 1
ATOM 893 O O . ALA 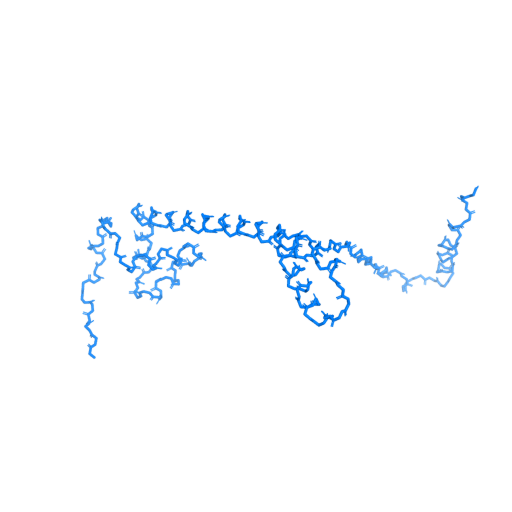A 1 113 ? 11.741 0.126 -17.788 1.00 91.50 113 ALA A O 1
ATOM 894 N N . PHE A 1 114 ? 13.187 1.594 -18.674 1.00 93.31 114 PHE A N 1
ATOM 895 C CA . PHE A 1 114 ? 14.026 1.659 -17.472 1.00 93.31 114 PHE A CA 1
ATOM 896 C C . PHE A 1 114 ? 13.261 2.171 -16.252 1.00 93.31 114 PHE A C 1
ATOM 898 O O . PHE A 1 114 ? 13.362 1.580 -15.182 1.00 93.31 114 PHE A O 1
ATOM 905 N N . GLY A 1 115 ? 12.404 3.183 -16.414 1.00 90.88 115 GLY A N 1
ATOM 906 C CA . GLY A 1 115 ? 11.568 3.670 -15.318 1.00 90.88 115 GLY A CA 1
ATOM 907 C C . GLY A 1 115 ? 10.603 2.615 -14.757 1.00 90.88 115 GLY A C 1
ATOM 908 O O . GLY A 1 115 ? 10.271 2.659 -13.570 1.00 90.88 115 GLY A O 1
ATOM 909 N N . ILE A 1 116 ? 10.129 1.673 -15.576 1.00 91.44 116 ILE A N 1
ATOM 910 C CA . ILE A 1 116 ? 9.314 0.536 -15.115 1.00 91.44 116 ILE A CA 1
ATOM 911 C C . ILE A 1 116 ? 10.198 -0.486 -14.390 1.00 91.44 116 ILE A C 1
ATOM 913 O O . ILE A 1 116 ? 9.838 -0.949 -13.308 1.00 91.44 116 ILE A O 1
ATOM 917 N N . LEU A 1 117 ? 11.369 -0.801 -14.947 1.00 91.19 117 LEU A N 1
ATOM 918 C CA . LEU A 1 117 ? 12.311 -1.766 -14.377 1.00 91.19 117 LEU A CA 1
ATOM 919 C C . LEU A 1 117 ? 12.873 -1.321 -13.021 1.00 91.19 117 LEU A C 1
ATOM 921 O O . LEU A 1 117 ? 12.959 -2.134 -12.100 1.00 91.19 117 LEU A O 1
ATOM 925 N N . ASP A 1 118 ? 13.166 -0.034 -12.848 1.00 90.69 118 ASP A N 1
ATOM 926 C CA . ASP A 1 118 ? 13.606 0.522 -11.565 1.00 90.69 118 ASP A CA 1
ATOM 927 C C . ASP A 1 118 ? 12.539 0.342 -10.480 1.00 90.69 118 ASP A C 1
ATOM 929 O O . ASP A 1 118 ? 12.841 -0.077 -9.362 1.00 90.69 118 ASP A O 1
ATOM 933 N N . ARG A 1 119 ? 11.265 0.578 -10.823 1.00 88.69 119 ARG A N 1
ATOM 934 C CA . ARG A 1 119 ? 10.127 0.357 -9.912 1.00 88.69 119 ARG A CA 1
ATOM 935 C C . ARG A 1 119 ? 9.888 -1.123 -9.614 1.00 88.69 119 ARG A C 1
ATOM 937 O O . ARG A 1 119 ? 9.360 -1.445 -8.555 1.00 88.69 119 ARG A O 1
ATOM 944 N N . ALA A 1 120 ? 10.299 -2.012 -10.516 1.00 87.75 120 ALA A N 1
ATOM 945 C CA . ALA A 1 120 ? 10.290 -3.460 -10.308 1.00 87.75 120 ALA A CA 1
ATOM 946 C C . ALA A 1 120 ? 11.455 -3.966 -9.451 1.00 87.75 120 ALA A C 1
ATOM 948 O O . ALA A 1 120 ? 11.484 -5.144 -9.099 1.00 87.75 120 ALA A O 1
ATOM 949 N N . GLY A 1 121 ? 12.387 -3.085 -9.074 1.00 86.38 121 GLY A N 1
ATOM 950 C CA . GLY A 1 121 ? 13.545 -3.434 -8.257 1.00 86.38 121 GLY A CA 1
ATOM 951 C C . GLY A 1 121 ? 14.741 -3.944 -9.061 1.00 86.38 121 GLY A C 1
ATOM 952 O O . GLY A 1 121 ? 15.659 -4.509 -8.471 1.00 86.38 121 GLY A O 1
ATOM 953 N N . TYR A 1 122 ? 14.764 -3.734 -10.382 1.00 86.06 122 TYR A N 1
ATOM 954 C CA . TYR A 1 122 ? 15.931 -4.010 -11.232 1.00 86.06 122 TYR A CA 1
ATOM 955 C C . TYR A 1 122 ? 16.940 -2.851 -11.267 1.00 86.06 122 TYR A C 1
ATOM 957 O O . TYR A 1 122 ? 17.844 -2.845 -12.103 1.00 86.06 122 TYR A O 1
ATOM 965 N N . SER A 1 123 ? 16.807 -1.874 -10.367 1.00 84.50 123 SER A N 1
ATOM 966 C CA . SER A 1 123 ? 17.731 -0.749 -10.284 1.00 84.50 123 SER A CA 1
ATOM 967 C C . SER A 1 123 ? 19.142 -1.203 -9.902 1.00 84.50 123 SER A C 1
ATOM 969 O O . SER A 1 123 ? 19.367 -2.223 -9.237 1.00 84.50 123 SER A O 1
ATOM 971 N N . LYS A 1 124 ? 20.138 -0.431 -10.343 1.00 79.88 124 LYS A N 1
ATOM 972 C CA . LYS A 1 124 ? 21.540 -0.685 -10.014 1.00 79.88 124 LYS A CA 1
ATOM 973 C C . LYS A 1 124 ? 21.717 -0.559 -8.500 1.00 79.88 124 LYS A C 1
ATOM 975 O O . LYS A 1 124 ? 21.500 0.510 -7.941 1.00 79.88 124 LYS A O 1
ATOM 980 N N . LYS A 1 125 ? 22.130 -1.643 -7.837 1.00 76.56 125 LYS A N 1
ATOM 981 C CA . LYS A 1 125 ? 22.492 -1.599 -6.415 1.00 76.56 125 LYS A CA 1
ATOM 982 C C . LYS A 1 125 ? 23.684 -0.661 -6.259 1.00 76.56 125 LYS A C 1
ATOM 984 O O . LYS A 1 125 ? 24.774 -0.968 -6.746 1.00 76.56 125 LYS A O 1
ATOM 989 N N . GLU A 1 126 ? 23.472 0.482 -5.617 1.00 70.69 126 GLU A N 1
ATOM 990 C CA . GLU A 1 126 ? 24.576 1.319 -5.168 1.00 70.69 126 GLU A CA 1
ATOM 991 C C . GLU A 1 126 ? 25.416 0.484 -4.201 1.00 70.69 126 GLU A C 1
ATOM 993 O O . GLU A 1 126 ? 24.899 -0.101 -3.246 1.00 70.69 126 GLU A O 1
ATOM 998 N N . GLN A 1 127 ? 26.707 0.345 -4.499 1.00 72.56 127 GLN A N 1
ATOM 999 C CA . GLN A 1 127 ? 27.624 -0.232 -3.528 1.00 72.56 127 GLN A CA 1
ATOM 1000 C C . GLN A 1 127 ? 27.615 0.685 -2.302 1.00 72.56 127 GLN A C 1
ATOM 1002 O O . GLN A 1 127 ? 27.627 1.906 -2.488 1.00 72.56 127 GLN A O 1
ATOM 1007 N N . PRO A 1 128 ? 27.569 0.137 -1.076 1.00 66.62 128 PRO A N 1
ATOM 1008 C CA . PRO A 1 128 ? 27.626 0.961 0.117 1.00 66.62 128 PRO A CA 1
ATOM 1009 C C . PRO A 1 128 ? 28.896 1.803 0.032 1.00 66.62 128 PRO A C 1
ATOM 1011 O O . PRO A 1 128 ? 30.002 1.264 0.005 1.00 66.62 128 PRO A O 1
ATOM 1014 N N . GLN A 1 129 ? 28.737 3.123 -0.072 1.00 63.81 129 GLN A N 1
ATOM 1015 C CA . GLN A 1 129 ? 29.862 4.018 0.121 1.00 63.81 129 GLN A CA 1
ATOM 1016 C C . GLN A 1 129 ? 30.286 3.831 1.573 1.00 63.81 129 GLN A C 1
ATOM 1018 O O . GLN A 1 129 ? 29.582 4.247 2.492 1.00 63.81 129 GLN A O 1
ATOM 1023 N N . GLU A 1 130 ? 31.398 3.128 1.788 1.00 64.94 130 GLU A N 1
ATOM 1024 C CA . GLU A 1 130 ? 32.045 3.087 3.089 1.00 64.94 130 GLU A CA 1
ATOM 1025 C C . GLU A 1 130 ? 32.420 4.524 3.449 1.00 64.94 130 GLU A C 1
ATOM 1027 O O . GLU A 1 130 ? 33.445 5.055 3.016 1.00 64.94 130 GLU A O 1
ATOM 1032 N N . HIS A 1 131 ? 31.573 5.179 4.239 1.00 61.38 131 HIS A N 1
ATOM 1033 C CA . HIS A 1 131 ? 31.945 6.394 4.935 1.00 61.38 131 HIS A CA 1
ATOM 1034 C C . HIS A 1 131 ? 32.988 5.997 5.980 1.00 61.38 131 HIS A C 1
ATOM 1036 O O . HIS A 1 131 ? 32.670 5.707 7.132 1.00 61.38 131 HIS A O 1
ATOM 1042 N N . LYS A 1 132 ? 34.253 5.926 5.555 1.00 59.81 132 LYS A N 1
ATOM 1043 C CA . LYS A 1 132 ? 35.402 5.814 6.450 1.00 59.81 132 LYS A CA 1
ATOM 1044 C C . LYS A 1 132 ? 35.456 7.105 7.258 1.00 59.81 132 LYS A C 1
ATOM 1046 O O . LYS A 1 132 ? 36.043 8.100 6.841 1.00 59.81 132 LYS A O 1
ATOM 1051 N N . HIS A 1 133 ? 34.759 7.113 8.388 1.00 55.44 133 HIS A N 1
ATOM 1052 C CA . HIS A 1 133 ? 34.850 8.182 9.362 1.00 55.44 133 HIS A CA 1
ATOM 1053 C C . HIS A 1 133 ? 36.268 8.161 9.936 1.00 55.44 133 HIS A C 1
ATOM 1055 O O . HIS A 1 133 ? 36.617 7.293 10.732 1.00 55.44 133 HIS A O 1
ATOM 1061 N N . LEU A 1 134 ? 37.102 9.104 9.496 1.00 59.09 134 LEU A N 1
ATOM 1062 C CA . LEU A 1 134 ? 38.380 9.391 10.136 1.00 59.09 134 LEU A CA 1
ATOM 1063 C C . LEU A 1 134 ? 38.074 9.919 11.540 1.00 59.09 134 LEU A C 1
ATOM 1065 O O . LEU A 1 134 ? 37.628 11.056 11.705 1.00 59.09 134 LEU A O 1
ATOM 1069 N N . HIS A 1 135 ? 38.274 9.085 12.556 1.00 52.53 135 HIS A N 1
ATOM 1070 C CA . HIS A 1 135 ? 38.301 9.554 13.931 1.00 52.53 135 HIS A CA 1
ATOM 1071 C C . HIS A 1 135 ? 39.531 10.455 14.091 1.00 52.53 135 HIS A C 1
ATOM 1073 O O . HIS A 1 135 ? 40.664 9.985 14.061 1.00 52.53 135 HIS A O 1
ATOM 1079 N N . LEU A 1 136 ? 39.314 11.766 14.237 1.00 52.81 136 LEU A N 1
ATOM 1080 C CA . LEU A 1 136 ? 40.356 12.661 14.734 1.00 52.81 136 LEU A CA 1
ATOM 1081 C C . LEU A 1 136 ? 40.688 12.227 16.168 1.00 52.81 136 LEU A C 1
ATOM 1083 O O . LEU A 1 136 ? 39.911 12.478 17.091 1.00 52.81 136 LEU A O 1
ATOM 1087 N N . HIS A 1 137 ? 41.836 11.580 16.354 1.00 50.31 137 HIS A N 1
ATOM 1088 C CA . HIS A 1 137 ? 42.390 11.329 17.677 1.00 50.31 137 HIS A CA 1
ATOM 1089 C C . HIS A 1 137 ? 42.748 12.678 18.312 1.00 50.31 137 HIS A C 1
ATOM 1091 O O . HIS A 1 137 ? 43.640 13.392 17.854 1.00 50.31 137 HIS A O 1
ATOM 1097 N N . ALA A 1 138 ? 42.024 13.048 19.370 1.00 50.50 138 ALA A N 1
ATOM 1098 C CA . ALA A 1 138 ? 42.257 14.269 20.142 1.00 50.50 138 ALA A CA 1
ATOM 1099 C C . ALA A 1 138 ? 43.647 14.309 20.823 1.00 50.50 138 ALA A C 1
ATOM 1101 O O . ALA A 1 138 ? 44.035 15.353 21.342 1.00 50.50 138 ALA A O 1
ATOM 1102 N N . GLU A 1 139 ? 44.402 13.208 20.789 1.00 52.00 139 GLU A N 1
ATOM 1103 C CA . GLU A 1 139 ? 45.728 13.058 21.401 1.00 52.00 139 GLU A CA 1
ATOM 1104 C C . GLU A 1 139 ? 46.868 13.721 20.614 1.00 52.00 139 GLU A C 1
ATOM 1106 O O . GLU A 1 139 ? 47.889 14.051 21.211 1.00 52.00 139 GLU A O 1
ATOM 1111 N N . VAL A 1 140 ? 46.685 14.038 19.325 1.00 54.03 140 VAL A N 1
ATOM 1112 C CA . VAL A 1 140 ? 47.729 14.687 18.498 1.00 54.03 140 VAL A CA 1
ATOM 1113 C C . VAL A 1 140 ? 48.129 16.065 19.043 1.00 54.03 140 VAL A C 1
ATOM 1115 O O . VAL A 1 140 ? 49.260 16.501 18.868 1.00 54.03 140 VAL A O 1
ATOM 1118 N N . LYS A 1 141 ? 47.229 16.760 19.755 1.00 54.50 141 LYS A N 1
ATOM 1119 C CA . LYS A 1 141 ? 47.539 18.068 20.363 1.00 54.50 141 LYS A CA 1
ATOM 1120 C C . LYS A 1 141 ? 48.455 17.990 21.587 1.00 54.50 141 LYS A C 1
ATOM 1122 O O . LYS A 1 141 ? 48.959 19.029 22.005 1.00 54.50 141 LYS A O 1
ATOM 1127 N N . SER A 1 142 ? 48.627 16.809 22.174 1.00 61.50 142 SER A N 1
ATOM 1128 C CA . SER A 1 142 ? 49.477 16.578 23.350 1.00 61.50 142 SER A CA 1
ATOM 1129 C C . SER A 1 142 ? 50.762 15.816 23.034 1.00 61.50 142 SER A C 1
ATOM 1131 O O . SER A 1 142 ? 51.574 15.638 23.937 1.00 61.50 142 SER A O 1
ATOM 1133 N N . MET A 1 143 ? 50.949 15.380 21.788 1.00 65.94 143 MET A N 1
ATOM 1134 C CA . MET A 1 143 ? 52.169 14.703 21.361 1.00 65.94 143 MET A CA 1
ATOM 1135 C C . MET A 1 143 ? 53.270 15.725 21.099 1.00 65.94 143 MET A C 1
ATOM 1137 O O . MET A 1 143 ? 53.031 16.792 20.530 1.00 65.94 143 MET A O 1
ATOM 1141 N N . SER A 1 144 ? 54.481 15.392 21.521 1.00 75.00 144 SER A N 1
ATOM 1142 C CA . SER A 1 144 ? 55.669 16.136 21.117 1.00 75.00 144 SER A CA 1
ATOM 1143 C C . SER A 1 144 ? 55.978 15.889 19.636 1.00 75.00 144 SER A C 1
ATOM 1145 O O . SER A 1 144 ? 55.626 14.848 19.076 1.00 75.00 144 SER A O 1
ATOM 1147 N N . ASP A 1 145 ? 56.672 16.830 18.992 1.00 76.50 145 ASP A N 1
ATOM 1148 C CA . ASP A 1 145 ? 57.047 16.718 17.575 1.00 76.50 145 ASP A CA 1
ATOM 1149 C C . ASP A 1 145 ? 57.857 15.436 17.275 1.00 76.50 145 ASP A C 1
ATOM 1151 O O . ASP A 1 145 ? 57.769 14.885 16.178 1.00 76.50 145 ASP A O 1
ATOM 1155 N N . GLU A 1 146 ? 58.603 14.919 18.259 1.00 77.00 146 GLU A N 1
ATOM 1156 C CA . GLU A 1 146 ? 59.360 13.663 18.156 1.00 77.00 146 GLU A CA 1
ATOM 1157 C C . GLU A 1 146 ? 58.452 12.423 18.128 1.00 77.00 146 GLU A C 1
ATOM 1159 O O . GLU A 1 146 ? 58.700 11.488 17.363 1.00 77.00 146 GLU A O 1
ATOM 1164 N N . GLU A 1 147 ? 57.378 12.416 18.920 1.00 71.44 147 GLU A N 1
ATOM 1165 C CA . GLU A 1 147 ? 56.396 11.326 18.945 1.00 71.44 147 GLU A CA 1
ATOM 1166 C C . GLU A 1 147 ? 55.568 11.305 17.659 1.00 71.44 147 GLU A C 1
ATOM 1168 O O . GLU A 1 147 ? 55.338 10.234 17.102 1.00 71.44 147 GLU A O 1
ATOM 1173 N N . LEU A 1 148 ? 55.203 12.480 17.134 1.00 72.75 148 LEU A N 1
ATOM 1174 C CA . LEU A 1 148 ? 54.507 12.600 15.849 1.00 72.75 148 LEU A CA 1
ATOM 1175 C C . LEU A 1 148 ? 55.358 12.096 14.685 1.00 72.75 148 LEU A C 1
ATOM 1177 O O . LEU A 1 148 ? 54.855 11.402 13.803 1.00 72.75 148 LEU A O 1
ATOM 1181 N N . LEU A 1 149 ? 56.653 12.421 14.682 1.00 73.44 149 LEU A N 1
ATOM 1182 C CA . LEU A 1 149 ? 57.568 11.955 13.646 1.00 73.44 149 LEU A CA 1
ATOM 1183 C C . LEU A 1 149 ? 57.694 10.425 13.664 1.00 73.44 149 LEU A C 1
ATOM 1185 O O . LEU A 1 149 ? 57.721 9.799 12.604 1.00 73.44 149 LEU A O 1
ATOM 1189 N N . LYS A 1 150 ? 57.742 9.821 14.857 1.00 74.12 150 LYS A N 1
ATOM 1190 C CA . LYS A 1 150 ? 57.832 8.368 15.022 1.00 74.12 150 LYS A CA 1
ATOM 1191 C C . LYS A 1 150 ? 56.557 7.656 14.560 1.00 74.12 150 LYS A C 1
ATOM 1193 O O . LYS A 1 150 ? 56.661 6.691 13.810 1.00 74.12 150 LYS A O 1
ATOM 1198 N N . ASP A 1 151 ? 55.386 8.178 14.916 1.00 72.62 151 ASP A N 1
ATOM 1199 C CA . ASP A 1 151 ? 54.084 7.637 14.494 1.00 72.62 151 ASP A CA 1
ATOM 1200 C C . ASP A 1 151 ? 53.911 7.683 12.965 1.00 72.62 151 ASP A C 1
ATOM 1202 O O . ASP A 1 151 ? 53.473 6.720 12.334 1.00 72.62 151 ASP A O 1
ATOM 1206 N N . VAL A 1 152 ? 54.320 8.788 12.332 1.00 72.31 152 VAL A N 1
ATOM 1207 C CA . VAL A 1 152 ? 54.264 8.944 10.867 1.00 72.31 152 VAL A CA 1
ATOM 1208 C C . VAL A 1 152 ? 55.253 8.007 10.160 1.00 72.31 152 VAL A C 1
ATOM 1210 O O . VAL A 1 152 ? 54.946 7.466 9.092 1.00 72.31 152 VAL A O 1
ATOM 1213 N N . LEU A 1 153 ? 56.432 7.779 10.743 1.00 72.69 153 LEU A N 1
ATOM 1214 C CA . LEU A 1 153 ? 57.412 6.824 10.217 1.00 72.69 153 LEU A CA 1
ATOM 1215 C C . LEU A 1 153 ? 56.942 5.370 10.369 1.00 72.69 153 LEU A C 1
ATOM 1217 O O . LEU A 1 153 ? 57.173 4.565 9.470 1.00 72.69 153 LEU A O 1
ATOM 1221 N N . GLU A 1 154 ? 56.245 5.030 11.455 1.00 73.88 154 GLU A N 1
ATOM 1222 C CA . GLU A 1 154 ? 55.630 3.709 11.633 1.00 73.88 154 GLU A CA 1
ATOM 1223 C C . GLU A 1 154 ? 54.484 3.482 10.635 1.00 73.88 154 GLU A C 1
ATOM 1225 O O . GLU A 1 154 ? 54.405 2.414 10.035 1.00 73.88 154 GLU A O 1
ATOM 1230 N N . LEU A 1 155 ? 53.664 4.499 10.353 1.00 68.94 155 LEU A N 1
ATOM 1231 C CA . LEU A 1 155 ? 52.598 4.414 9.345 1.00 68.94 155 LEU A CA 1
ATOM 1232 C C . LEU A 1 155 ? 53.118 4.284 7.906 1.00 68.94 155 LEU A C 1
ATOM 1234 O O . LEU A 1 155 ? 52.452 3.675 7.071 1.00 68.94 155 LEU A O 1
ATOM 1238 N N . THR A 1 156 ? 54.292 4.841 7.598 1.00 68.94 156 THR A N 1
ATOM 1239 C CA . THR A 1 156 ? 54.882 4.775 6.247 1.00 68.94 156 THR A CA 1
ATOM 1240 C C . THR A 1 156 ? 55.749 3.533 6.012 1.00 68.94 156 THR A C 1
ATOM 1242 O O . THR A 1 156 ? 55.916 3.133 4.862 1.00 68.94 156 THR A O 1
ATOM 1245 N N . ASN A 1 157 ? 56.241 2.870 7.067 1.00 58.28 157 ASN A N 1
ATOM 1246 C CA . ASN A 1 157 ? 57.065 1.655 6.963 1.00 58.28 157 ASN A CA 1
ATOM 1247 C C . ASN A 1 157 ? 56.281 0.326 6.918 1.00 58.28 157 ASN A C 1
ATOM 1249 O O . ASN A 1 157 ? 56.901 -0.730 6.825 1.00 58.28 157 ASN A O 1
ATOM 1253 N N . VAL A 1 158 ? 54.943 0.336 6.949 1.00 52.88 158 VAL A N 1
ATOM 1254 C CA . VAL A 1 158 ? 54.124 -0.901 6.917 1.00 52.88 158 VAL A CA 1
ATOM 1255 C C . VAL A 1 158 ? 53.854 -1.428 5.490 1.00 52.88 158 VAL A C 1
ATOM 1257 O O . VAL A 1 158 ? 53.247 -2.482 5.331 1.00 52.88 158 VAL A O 1
ATOM 1260 N N . GLU A 1 159 ? 54.376 -0.799 4.430 1.00 53.72 159 GLU A N 1
ATOM 1261 C CA . GLU A 1 159 ? 54.165 -1.266 3.041 1.00 53.72 159 GLU A CA 1
ATOM 1262 C C . GLU A 1 159 ? 55.435 -1.682 2.274 1.00 53.72 159 GLU A C 1
ATOM 1264 O O . GLU A 1 159 ? 55.524 -1.472 1.067 1.00 53.72 159 GLU A O 1
ATOM 1269 N N . VAL A 1 160 ? 56.410 -2.339 2.917 1.00 50.16 160 VAL A N 1
ATOM 1270 C CA . VAL A 1 160 ? 57.439 -3.096 2.165 1.00 50.16 160 VAL A CA 1
ATOM 1271 C C . VAL A 1 160 ? 57.787 -4.424 2.842 1.00 50.16 160 VAL A C 1
ATOM 1273 O O . VAL A 1 160 ? 58.939 -4.681 3.151 1.00 50.16 160 VAL A O 1
ATOM 1276 N N . GLU A 1 161 ? 56.806 -5.296 3.069 1.00 46.66 161 GLU A N 1
ATOM 1277 C CA . GLU A 1 161 ? 57.074 -6.734 3.236 1.00 46.66 161 GLU A CA 1
ATOM 1278 C C . GLU A 1 161 ? 55.814 -7.547 2.904 1.00 46.66 161 GLU A C 1
ATOM 1280 O O . GLU A 1 161 ? 55.051 -7.959 3.769 1.00 46.66 161 GLU A O 1
ATOM 1285 N N . ASN A 1 162 ? 55.558 -7.693 1.602 1.00 43.16 162 ASN A N 1
ATOM 1286 C CA . ASN A 1 162 ? 54.855 -8.825 0.987 1.00 43.16 162 ASN A CA 1
ATOM 1287 C C . ASN A 1 162 ? 55.110 -8.766 -0.530 1.00 43.16 162 ASN A C 1
ATOM 1289 O O . ASN A 1 162 ? 54.310 -8.245 -1.309 1.00 43.16 162 ASN A O 1
ATOM 1293 N N . SER A 1 163 ? 56.278 -9.257 -0.941 1.00 37.72 163 SER A N 1
ATOM 1294 C CA . SER A 1 163 ? 56.577 -9.717 -2.304 1.00 37.72 163 SER A CA 1
ATOM 1295 C C . SER A 1 163 ? 57.163 -11.115 -2.217 1.00 37.72 163 SER A C 1
ATOM 1297 O O . SER A 1 163 ? 57.969 -11.335 -1.287 1.00 37.72 163 SER A O 1
#

Radius of gyration: 32.43 Å; chains: 1; bounding box: 90×35×65 Å